Protein AF-A0AAW3K440-F1 (afdb_monomer)

Solvent-accessible surface area (backbone atoms only — not comparable to full-atom values): 5300 Å² total; per-residue (Å²): 89,82,46,72,65,82,48,80,97,56,82,86,77,91,62,98,80,56,72,70,56,56,52,52,49,40,53,46,60,72,70,45,95,61,74,68,49,76,55,73,61,97,42,73,68,52,51,65,66,46,60,94,51,94,82,81,88,79,89,79,92,80,77,87,73,88,73,91,70,86,80,80,87,128

Structure (mmCIF, N/CA/C/O backbone):
data_AF-A0AAW3K440-F1
#
_entry.id   AF-A0AAW3K440-F1
#
loop_
_atom_site.group_PDB
_atom_site.id
_atom_site.type_symbol
_atom_site.label_atom_id
_atom_site.label_alt_id
_atom_site.label_comp_id
_atom_site.label_asym_id
_atom_site.label_entity_id
_atom_site.label_seq_id
_atom_site.pdbx_PDB_ins_code
_atom_site.Cartn_x
_atom_site.Cartn_y
_atom_site.Cartn_z
_atom_site.occupancy
_atom_site.B_iso_or_equiv
_atom_site.auth_seq_id
_atom_site.auth_comp_id
_atom_site.auth_asym_id
_atom_site.auth_atom_id
_atom_site.pdbx_PDB_model_num
ATOM 1 N N . MET A 1 1 ? -7.952 -13.624 5.117 1.00 83.75 1 MET A N 1
ATOM 2 C CA . MET A 1 1 ? -8.155 -13.545 3.649 1.00 83.75 1 MET A CA 1
ATOM 3 C C . MET A 1 1 ? -6.850 -13.113 2.997 1.00 83.75 1 MET A C 1
ATOM 5 O O . MET A 1 1 ? -6.117 -12.371 3.641 1.00 83.75 1 MET A O 1
ATOM 9 N N . TYR A 1 2 ? -6.543 -13.577 1.784 1.00 89.06 2 TYR A N 1
ATOM 10 C CA . TYR A 1 2 ? -5.341 -13.178 1.040 1.00 89.06 2 TYR A CA 1
ATOM 11 C C . TYR A 1 2 ? -5.736 -12.450 -0.248 1.00 89.06 2 TYR A C 1
ATOM 13 O O . TYR A 1 2 ? -6.645 -12.907 -0.937 1.00 89.06 2 TYR A O 1
ATOM 21 N N . ALA A 1 3 ? -5.079 -11.330 -0.546 1.00 87.44 3 ALA A N 1
ATOM 22 C CA . ALA A 1 3 ? -5.300 -10.533 -1.747 1.00 87.44 3 ALA A CA 1
ATOM 23 C C . ALA A 1 3 ? -3.971 -10.315 -2.485 1.00 87.44 3 ALA A C 1
ATOM 25 O O . ALA A 1 3 ? -2.995 -9.851 -1.892 1.00 87.44 3 ALA A O 1
ATOM 26 N N . HIS A 1 4 ? -3.955 -10.631 -3.781 1.00 87.94 4 HIS A N 1
ATOM 27 C CA . HIS A 1 4 ? -2.868 -10.292 -4.697 1.00 87.94 4 HIS A CA 1
ATOM 28 C C . HIS A 1 4 ? -3.468 -9.506 -5.883 1.00 87.94 4 HIS A C 1
ATOM 30 O O . HIS A 1 4 ? -3.906 -10.079 -6.876 1.00 87.94 4 HIS A O 1
ATOM 36 N N . PRO A 1 5 ? -3.639 -8.182 -5.788 1.00 86.25 5 PRO A N 1
ATOM 37 C CA . PRO A 1 5 ? -4.011 -7.413 -6.968 1.00 86.25 5 PRO A CA 1
ATOM 38 C C . PRO A 1 5 ? -2.841 -7.410 -7.973 1.00 86.25 5 PRO A C 1
ATOM 40 O O . PRO A 1 5 ? -1.714 -7.767 -7.612 1.00 86.25 5 PRO A O 1
ATOM 43 N N . PRO A 1 6 ? -3.081 -7.001 -9.231 1.00 86.69 6 PRO A N 1
ATOM 44 C CA . PRO A 1 6 ? -2.010 -6.622 -10.150 1.00 86.69 6 PRO A CA 1
ATOM 45 C C . PRO A 1 6 ? -1.029 -5.654 -9.477 1.00 86.69 6 PRO A C 1
ATOM 47 O O . PRO A 1 6 ? -1.379 -4.982 -8.508 1.00 86.69 6 PRO A O 1
ATOM 50 N N . TYR A 1 7 ? 0.208 -5.578 -9.955 1.00 86.56 7 TYR A N 1
ATOM 51 C CA . TYR A 1 7 ? 1.179 -4.628 -9.407 1.00 86.56 7 TYR A CA 1
ATOM 52 C C . TYR A 1 7 ? 1.021 -3.248 -10.048 1.00 86.56 7 TYR A C 1
ATOM 54 O O . TYR A 1 7 ? 0.864 -3.140 -11.264 1.00 86.56 7 TYR A O 1
ATOM 62 N N . TRP A 1 8 ? 1.062 -2.205 -9.217 1.00 85.06 8 TRP A N 1
ATOM 63 C CA . TRP A 1 8 ? 0.852 -0.819 -9.633 1.00 85.06 8 TRP A CA 1
ATOM 64 C C . TRP A 1 8 ? 1.917 -0.376 -10.642 1.00 85.06 8 TRP A C 1
ATOM 66 O O . TRP A 1 8 ? 3.077 -0.738 -10.489 1.00 85.06 8 TRP A O 1
ATOM 76 N N . GLU A 1 9 ? 1.531 0.362 -11.684 1.00 81.50 9 GLU A N 1
ATOM 77 C CA . GLU A 1 9 ? 2.410 0.782 -12.798 1.00 81.50 9 GLU A CA 1
ATOM 78 C C . GLU A 1 9 ? 3.135 -0.346 -13.562 1.00 81.50 9 GLU A C 1
ATOM 80 O O . GLU A 1 9 ? 3.962 -0.078 -14.436 1.00 81.50 9 GLU A O 1
ATOM 85 N N . ILE A 1 10 ? 2.805 -1.617 -13.312 1.00 78.38 10 ILE A N 1
ATOM 86 C CA . ILE A 1 10 ? 3.322 -2.734 -14.102 1.00 78.38 10 ILE A CA 1
ATOM 87 C C . ILE A 1 10 ? 2.314 -3.067 -15.199 1.00 78.38 10 ILE A C 1
ATOM 89 O O . ILE A 1 10 ? 1.182 -3.484 -14.950 1.00 78.38 10 ILE A O 1
ATOM 93 N N . THR A 1 11 ? 2.743 -2.884 -16.444 1.00 68.44 11 THR A N 1
ATOM 94 C CA . THR A 1 11 ? 1.949 -3.236 -17.625 1.00 68.44 11 THR A CA 1
ATOM 95 C C . THR A 1 11 ? 1.973 -4.750 -17.872 1.00 68.44 11 THR A C 1
ATOM 97 O O . THR A 1 11 ? 2.880 -5.452 -17.429 1.00 68.44 11 THR A O 1
ATOM 100 N N . GLY A 1 12 ? 0.973 -5.274 -18.590 1.00 70.44 12 GLY A N 1
ATOM 101 C CA . GLY A 1 12 ? 0.978 -6.670 -19.060 1.00 70.44 12 GLY A CA 1
ATOM 102 C C . GLY A 1 12 ? -0.009 -7.621 -18.379 1.00 70.44 12 GLY A C 1
ATOM 103 O O . GLY A 1 12 ? -0.088 -8.779 -18.774 1.00 70.44 12 GLY A O 1
ATOM 104 N N . TYR A 1 13 ? -0.817 -7.147 -17.426 1.00 75.06 13 TYR A N 1
ATOM 105 C CA . TYR A 1 13 ? -1.879 -7.964 -16.817 1.00 75.06 13 TYR A CA 1
ATOM 106 C C . TYR A 1 13 ? -3.153 -8.083 -17.675 1.00 75.06 13 TYR A C 1
ATOM 108 O O . TYR A 1 13 ? -4.037 -8.864 -17.335 1.00 75.06 13 TYR A O 1
ATOM 116 N N . GLY A 1 14 ? -3.270 -7.320 -18.773 1.00 75.81 14 GLY A N 1
ATOM 117 C CA . GLY A 1 14 ? -4.422 -7.370 -19.690 1.00 75.81 14 GLY A CA 1
ATOM 118 C C . GLY A 1 14 ? -5.765 -6.951 -19.071 1.00 75.81 14 GLY A C 1
ATOM 119 O O . GLY A 1 14 ? -6.809 -7.165 -19.679 1.00 75.81 14 GLY A O 1
ATOM 120 N N . LEU A 1 15 ? -5.739 -6.377 -17.867 1.00 76.75 15 LEU A N 1
ATOM 121 C CA . LEU A 1 15 ? -6.896 -5.989 -17.068 1.00 76.75 15 LEU A CA 1
ATOM 122 C C . LEU A 1 15 ? -6.800 -4.505 -16.720 1.00 76.75 15 LEU A C 1
ATOM 124 O O . LEU A 1 15 ? -5.734 -4.028 -16.327 1.00 76.75 15 LEU A O 1
ATOM 128 N N . GLU A 1 16 ? -7.923 -3.794 -16.815 1.00 77.38 16 GLU A N 1
ATOM 129 C CA . GLU A 1 16 ? -8.032 -2.419 -16.329 1.00 77.38 16 GLU A CA 1
ATOM 130 C C . GLU A 1 16 ? -8.133 -2.426 -14.801 1.00 77.38 16 GLU A C 1
ATOM 132 O O . GLU A 1 16 ? -9.224 -2.475 -14.225 1.00 77.38 16 GLU A O 1
ATOM 137 N N . PHE A 1 17 ? -6.970 -2.432 -14.143 1.00 80.31 17 PHE A N 1
ATOM 138 C CA . PHE A 1 17 ? -6.872 -2.301 -12.694 1.00 80.31 17 PHE A CA 1
ATOM 139 C C . PHE A 1 17 ? -6.353 -0.911 -12.318 1.00 80.31 17 PHE A C 1
ATOM 141 O O . PHE A 1 17 ? -5.159 -0.627 -12.416 1.00 80.31 17 PHE A O 1
ATOM 148 N N . GLY A 1 18 ? -7.275 -0.020 -11.956 1.00 85.56 18 GLY A N 1
ATOM 149 C CA . GLY A 1 18 ? -6.991 1.388 -11.678 1.00 85.56 18 GLY A CA 1
ATOM 150 C C . GLY A 1 18 ? -6.693 1.672 -10.205 1.00 85.56 18 GLY A C 1
ATOM 151 O O . GLY A 1 18 ? -6.954 0.854 -9.321 1.00 85.56 18 GLY A O 1
ATOM 152 N N . TRP A 1 19 ? -6.217 2.888 -9.926 1.00 87.25 19 TRP A N 1
ATOM 153 C CA . TRP A 1 19 ? -5.904 3.340 -8.563 1.00 87.25 19 TRP A CA 1
ATOM 154 C C . TRP A 1 19 ? -7.102 3.256 -7.604 1.00 87.25 19 TRP A C 1
ATOM 156 O O . TRP A 1 19 ? -6.968 2.875 -6.442 1.00 87.25 19 TRP A O 1
ATOM 166 N N . GLU A 1 20 ? -8.308 3.526 -8.108 1.00 89.88 20 GLU A N 1
ATOM 167 C CA . GLU A 1 20 ? -9.553 3.475 -7.332 1.00 89.88 20 GLU A CA 1
ATOM 168 C C . GLU A 1 20 ? -9.798 2.114 -6.665 1.00 89.88 20 GLU A C 1
ATOM 170 O O . GLU A 1 20 ? -10.409 2.035 -5.599 1.00 89.88 20 GLU A O 1
ATOM 175 N N . GLN A 1 21 ? -9.325 1.023 -7.271 1.00 89.31 21 GLN A N 1
ATOM 176 C CA . GLN A 1 21 ? -9.483 -0.313 -6.701 1.00 89.31 21 GLN A CA 1
ATOM 177 C C . GLN A 1 21 ? -8.507 -0.555 -5.546 1.00 89.31 21 GLN A C 1
ATOM 179 O O . GLN A 1 21 ? -8.895 -1.198 -4.572 1.00 89.31 21 GLN A O 1
ATOM 184 N N . TYR A 1 22 ? -7.298 0.018 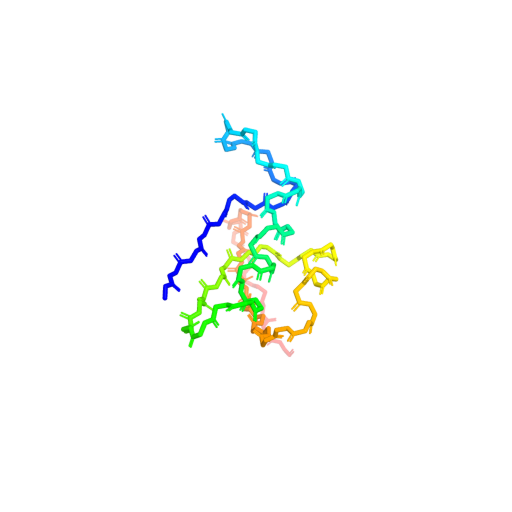-5.578 1.00 89.88 22 TYR A N 1
ATOM 185 C CA . TYR A 1 22 ? -6.389 -0.010 -4.425 1.00 89.88 22 TYR A CA 1
ATOM 186 C C . TYR A 1 22 ? -6.970 0.746 -3.234 1.00 89.88 22 TYR A C 1
ATOM 188 O O . TYR A 1 22 ? -6.921 0.240 -2.114 1.00 89.88 22 TYR A O 1
ATOM 196 N N . LEU A 1 23 ? -7.598 1.902 -3.471 1.00 90.12 23 LEU A N 1
ATOM 197 C CA . LEU A 1 23 ? -8.271 2.663 -2.415 1.00 90.12 23 LEU A CA 1
ATOM 198 C C . LEU A 1 23 ? -9.417 1.861 -1.784 1.00 90.12 23 LEU A C 1
ATOM 200 O O . LEU A 1 23 ? -9.487 1.755 -0.561 1.00 90.12 23 LEU A O 1
ATOM 204 N N . LYS A 1 24 ? -10.243 1.190 -2.599 1.00 91.06 24 LYS A N 1
ATOM 205 C CA . LYS A 1 24 ? -11.295 0.288 -2.097 1.00 91.06 24 LYS A CA 1
ATOM 206 C C . LYS A 1 24 ? -10.729 -0.866 -1.269 1.00 91.06 24 LYS A C 1
ATOM 208 O O . LYS A 1 24 ? -11.332 -1.251 -0.269 1.00 91.06 24 LYS A O 1
ATOM 213 N N . ILE A 1 25 ? -9.578 -1.423 -1.657 1.00 90.75 25 ILE A N 1
ATOM 214 C CA . ILE A 1 25 ? -8.891 -2.454 -0.865 1.00 90.75 25 ILE A CA 1
ATOM 215 C C . ILE A 1 25 ? -8.420 -1.868 0.469 1.00 90.75 25 ILE A C 1
ATOM 217 O O . ILE A 1 25 ? -8.630 -2.501 1.501 1.00 90.75 25 ILE A O 1
ATOM 221 N N . ALA A 1 26 ? -7.843 -0.666 0.485 1.00 90.50 26 ALA A N 1
ATOM 222 C CA . ALA A 1 26 ? -7.429 -0.003 1.720 1.00 90.50 26 ALA A CA 1
ATOM 223 C C . ALA 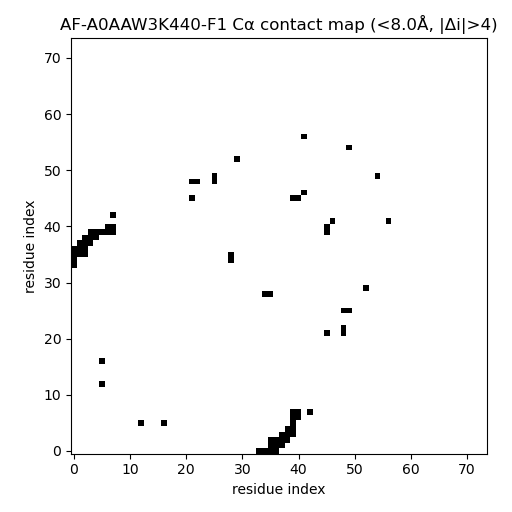A 1 26 ? -8.617 0.233 2.668 1.00 90.50 26 ALA A C 1
ATOM 225 O O . ALA A 1 26 ? -8.542 -0.105 3.850 1.00 90.50 26 ALA A O 1
ATOM 226 N N . GLU A 1 27 ? -9.745 0.730 2.154 1.00 91.19 27 GLU A N 1
ATOM 227 C CA . GLU A 1 27 ? -10.981 0.903 2.928 1.00 91.19 27 GLU A CA 1
ATOM 228 C C . GLU A 1 27 ? -11.537 -0.428 3.448 1.00 91.19 27 GLU A C 1
ATOM 230 O O . GLU A 1 27 ? -11.950 -0.534 4.609 1.00 91.19 27 GLU A O 1
ATOM 235 N N . LEU A 1 28 ? -11.506 -1.477 2.621 1.00 90.69 28 LEU A N 1
ATOM 236 C CA . LEU A 1 28 ? -11.907 -2.818 3.031 1.00 90.69 28 LEU A CA 1
ATOM 237 C C . LEU A 1 28 ? -11.009 -3.325 4.162 1.00 90.69 28 LEU A C 1
ATOM 239 O O . LEU A 1 28 ? -11.515 -3.821 5.161 1.00 90.69 28 LEU A O 1
ATOM 243 N N . MET A 1 29 ? -9.689 -3.177 4.046 1.00 89.81 29 MET A N 1
ATOM 244 C CA . MET A 1 29 ? -8.740 -3.616 5.072 1.00 89.81 29 MET A CA 1
ATOM 245 C C . MET A 1 29 ? -8.908 -2.855 6.389 1.00 89.81 29 MET A C 1
ATOM 247 O O . MET A 1 29 ? -8.772 -3.466 7.447 1.00 89.81 29 MET A O 1
ATOM 251 N N . LYS A 1 30 ? -9.265 -1.566 6.3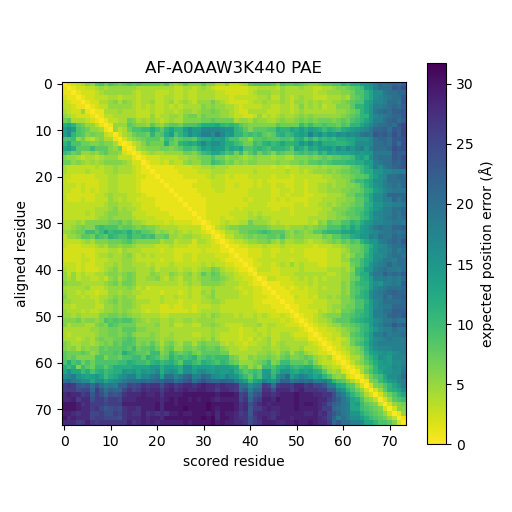39 1.00 88.19 30 LYS A N 1
ATOM 252 C CA . LYS A 1 30 ? -9.564 -0.753 7.530 1.00 88.19 30 LYS A CA 1
ATOM 253 C C . LYS A 1 30 ? -10.889 -1.139 8.197 1.00 88.19 30 LYS A C 1
ATOM 255 O O . LYS A 1 30 ? -10.979 -1.149 9.421 1.00 88.19 30 LYS A O 1
ATOM 260 N N . SER A 1 31 ? -11.921 -1.447 7.412 1.00 89.44 31 SER A N 1
ATOM 261 C CA . SER A 1 31 ? -13.266 -1.766 7.921 1.00 89.44 31 SER A CA 1
ATOM 262 C C . SER A 1 31 ? -13.464 -3.242 8.285 1.00 89.44 31 SER A C 1
ATOM 264 O O . SER A 1 31 ? -14.400 -3.585 9.015 1.00 89.44 31 SER A O 1
ATOM 266 N N . CYS A 1 32 ? -12.604 -4.142 7.799 1.00 86.75 32 CYS A N 1
ATOM 267 C CA . CYS A 1 32 ? -12.775 -5.569 8.025 1.00 86.75 32 CYS A CA 1
ATOM 268 C C . CYS A 1 32 ? -12.468 -5.950 9.481 1.00 86.75 32 CYS A C 1
ATOM 270 O O . CYS A 1 32 ? -11.390 -5.689 10.003 1.00 86.75 32 CYS A O 1
ATOM 272 N N . LYS A 1 33 ? -13.384 -6.687 10.123 1.00 83.12 33 LYS A N 1
ATOM 273 C CA . LYS A 1 33 ? -13.153 -7.289 11.452 1.00 83.12 33 LYS A CA 1
ATOM 274 C C . LYS A 1 33 ? -12.152 -8.451 11.441 1.00 83.12 33 LYS A C 1
ATOM 276 O O . LYS A 1 33 ? -11.758 -8.929 12.502 1.00 83.12 33 LYS A O 1
ATOM 281 N N . SER A 1 34 ? -11.787 -8.952 10.262 1.00 86.50 34 SER A N 1
ATOM 282 C CA . SER A 1 34 ? -10.904 -10.109 10.094 1.00 86.50 34 SER A CA 1
ATOM 283 C C . SER A 1 34 ? -9.558 -9.698 9.499 1.00 86.50 34 SER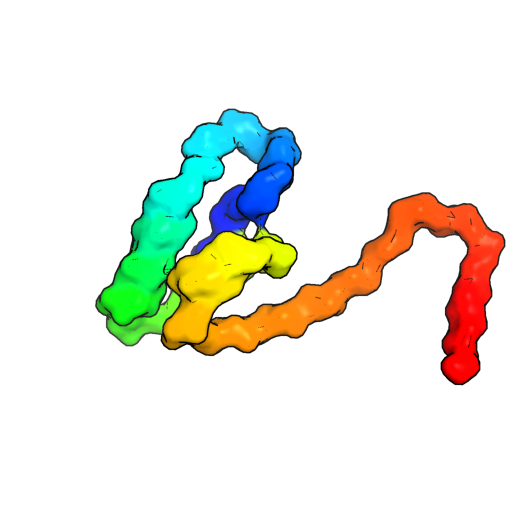 A C 1
ATOM 285 O O . SER A 1 34 ? -9.445 -8.656 8.860 1.00 86.50 34 SER A O 1
ATOM 287 N N . LYS A 1 35 ? -8.526 -10.529 9.684 1.00 88.25 35 LYS A N 1
ATOM 288 C CA . LYS A 1 35 ? -7.192 -10.249 9.141 1.00 88.25 35 LYS A CA 1
ATOM 289 C C . LYS A 1 35 ? -7.161 -10.484 7.627 1.00 88.25 35 LYS A C 1
ATOM 291 O O . LYS A 1 35 ? -7.459 -11.586 7.143 1.00 88.25 35 LYS A O 1
ATOM 296 N N . ILE A 1 36 ? -6.750 -9.457 6.891 1.00 90.38 36 ILE A N 1
ATOM 297 C CA . ILE A 1 36 ? -6.476 -9.517 5.455 1.00 90.38 36 ILE A CA 1
ATOM 298 C C . ILE A 1 36 ? -4.970 -9.352 5.262 1.00 90.38 36 ILE A C 1
ATOM 300 O O . ILE A 1 36 ? -4.365 -8.465 5.856 1.00 90.38 36 ILE A O 1
ATOM 304 N N . MET A 1 37 ? -4.375 -10.215 4.447 1.00 91.12 37 MET A N 1
ATOM 305 C CA . MET A 1 37 ? -2.987 -10.100 4.021 1.00 91.12 37 MET A CA 1
ATOM 306 C C . MET A 1 37 ? -2.969 -9.708 2.548 1.00 91.12 37 MET A C 1
ATOM 308 O O . MET A 1 37 ? -3.593 -10.377 1.725 1.00 91.12 37 MET A O 1
ATOM 312 N N . LEU A 1 38 ? -2.291 -8.606 2.245 1.00 91.38 38 LEU A N 1
ATOM 313 C CA . LEU A 1 38 ? -2.190 -8.024 0.914 1.00 91.38 38 LEU A CA 1
ATOM 314 C C . LEU A 1 38 ? -0.724 -8.046 0.482 1.00 91.38 38 LEU A C 1
ATOM 316 O O . LEU A 1 38 ? 0.142 -7.604 1.235 1.00 91.38 38 LEU A O 1
ATOM 320 N N . SER A 1 39 ? -0.452 -8.554 -0.717 1.00 90.69 39 SER A N 1
ATOM 321 C CA . SER A 1 39 ? 0.879 -8.498 -1.328 1.00 90.69 39 SER A CA 1
ATOM 322 C C . SER A 1 39 ? 0.847 -7.583 -2.546 1.00 90.69 39 SER A C 1
ATOM 324 O O . SER A 1 39 ? 0.131 -7.856 -3.505 1.00 90.69 39 SER A O 1
ATOM 326 N N . ILE A 1 40 ? 1.630 -6.509 -2.496 1.00 90.19 40 ILE A N 1
ATOM 327 C CA . ILE A 1 40 ? 1.740 -5.475 -3.532 1.00 90.19 40 ILE A CA 1
ATOM 328 C C . ILE A 1 40 ? 3.205 -5.090 -3.731 1.00 90.19 40 ILE A C 1
ATOM 330 O O . ILE A 1 40 ? 4.064 -5.433 -2.919 1.00 90.19 40 ILE A O 1
ATOM 334 N N . ASN A 1 41 ? 3.481 -4.390 -4.825 1.00 88.56 41 ASN A N 1
ATOM 335 C CA . ASN A 1 41 ? 4.784 -3.811 -5.105 1.00 88.56 41 ASN A CA 1
ATOM 336 C C . ASN A 1 41 ? 5.087 -2.605 -4.200 1.00 88.56 41 ASN A C 1
ATOM 338 O O . ASN A 1 41 ? 4.187 -1.872 -3.782 1.00 88.56 41 ASN A O 1
ATOM 342 N N . ASP A 1 42 ? 6.377 -2.399 -3.935 1.00 84.81 42 ASP A N 1
ATOM 343 C CA . ASP A 1 42 ? 6.903 -1.291 -3.134 1.00 84.81 42 ASP A CA 1
ATOM 344 C C . ASP A 1 42 ? 6.905 -0.001 -3.976 1.00 84.81 42 ASP A C 1
ATOM 346 O O . ASP A 1 42 ? 7.844 0.275 -4.715 1.00 84.81 42 ASP A O 1
ATOM 350 N N . HIS A 1 43 ? 5.793 0.738 -3.945 1.00 86.50 43 HIS A N 1
ATOM 351 C CA . HIS A 1 43 ? 5.624 2.033 -4.620 1.00 86.50 43 HIS A CA 1
ATOM 352 C C . HIS A 1 43 ? 5.157 3.090 -3.622 1.00 86.50 43 HIS A C 1
ATOM 354 O O . HIS A 1 43 ? 4.413 2.784 -2.689 1.00 86.50 43 HIS A O 1
ATOM 360 N N . LEU A 1 44 ? 5.544 4.348 -3.852 1.00 86.31 44 LEU A N 1
ATOM 361 C CA . LEU A 1 44 ? 5.212 5.461 -2.958 1.00 86.31 44 LEU A CA 1
ATOM 362 C C . LEU A 1 44 ? 3.694 5.639 -2.793 1.00 86.31 44 LEU A C 1
ATOM 364 O O . LEU A 1 44 ? 3.224 5.862 -1.681 1.00 86.31 44 LEU A O 1
ATOM 368 N N . ASP A 1 45 ? 2.924 5.458 -3.868 1.00 87.00 45 ASP A N 1
ATOM 369 C CA . ASP A 1 45 ? 1.460 5.535 -3.819 1.00 87.00 45 ASP A CA 1
ATOM 370 C C . ASP A 1 45 ? 0.863 4.467 -2.894 1.00 87.00 45 ASP A C 1
ATOM 372 O O . ASP A 1 45 ? -0.008 4.760 -2.073 1.00 87.00 45 ASP A O 1
ATOM 376 N N . ASN A 1 46 ? 1.371 3.232 -2.974 1.00 86.50 46 ASN A N 1
ATOM 377 C CA . ASN A 1 46 ? 0.947 2.131 -2.109 1.00 86.50 46 ASN A CA 1
ATOM 378 C C . ASN A 1 46 ? 1.301 2.417 -0.645 1.00 86.50 46 ASN A C 1
ATOM 380 O O . ASN A 1 46 ? 0.469 2.235 0.241 1.00 86.50 46 ASN A O 1
ATOM 384 N N . LEU A 1 47 ? 2.510 2.916 -0.381 1.00 85.94 47 LEU A N 1
ATOM 385 C CA . LEU A 1 47 ? 2.918 3.297 0.971 1.00 85.94 47 LEU A CA 1
ATOM 386 C C . LEU A 1 47 ? 2.003 4.385 1.547 1.00 85.94 47 LEU A C 1
ATOM 388 O O . LEU A 1 47 ? 1.605 4.288 2.704 1.00 85.94 47 LEU A O 1
ATOM 392 N N . ASN A 1 48 ? 1.599 5.365 0.735 1.00 88.12 48 ASN A N 1
ATOM 393 C CA . ASN A 1 48 ? 0.663 6.409 1.149 1.00 88.12 48 ASN A CA 1
ATOM 394 C C . ASN A 1 48 ? -0.746 5.856 1.424 1.00 88.12 48 ASN A C 1
ATOM 396 O O . ASN A 1 48 ? -1.352 6.198 2.437 1.00 88.12 48 ASN A O 1
ATOM 400 N N . ALA A 1 49 ? -1.267 4.984 0.555 1.00 86.81 49 ALA A N 1
ATOM 401 C CA . ALA A 1 49 ? -2.615 4.424 0.691 1.00 86.81 49 ALA A CA 1
ATOM 402 C C . ALA A 1 49 ? -2.757 3.459 1.882 1.00 86.81 49 ALA A C 1
ATOM 404 O O . ALA A 1 49 ? -3.816 3.400 2.512 1.00 86.81 49 ALA A O 1
ATOM 405 N N . PHE A 1 50 ? -1.698 2.708 2.198 1.00 88.00 50 PHE A N 1
ATOM 406 C CA . PHE A 1 50 ? -1.703 1.661 3.224 1.00 88.00 50 PHE A CA 1
ATOM 407 C C . PHE A 1 50 ? -0.916 2.029 4.494 1.00 88.00 50 PHE A C 1
ATOM 409 O O . PHE A 1 50 ? -0.713 1.162 5.340 1.00 88.00 50 PHE A O 1
ATOM 416 N N . THR A 1 51 ? -0.515 3.295 4.664 1.00 87.19 51 THR A N 1
ATOM 417 C CA . THR A 1 51 ? 0.321 3.779 5.786 1.00 87.19 51 THR A CA 1
ATOM 418 C C . THR A 1 51 ? -0.234 3.443 7.178 1.00 87.19 51 THR A C 1
ATOM 420 O O . THR A 1 51 ? 0.517 3.153 8.104 1.00 87.19 51 THR A O 1
ATOM 423 N N . ASP A 1 52 ? -1.563 3.411 7.325 1.00 86.69 52 ASP A N 1
ATOM 424 C CA . ASP A 1 52 ? -2.229 3.092 8.596 1.00 86.69 52 ASP A CA 1
ATOM 425 C C . ASP A 1 52 ? -2.252 1.583 8.923 1.00 86.69 52 ASP A C 1
ATOM 427 O O . ASP A 1 52 ? -2.779 1.180 9.962 1.00 86.69 52 ASP A O 1
ATOM 431 N N . LEU A 1 53 ? -1.751 0.723 8.030 1.00 87.19 53 LEU A N 1
ATOM 432 C CA . LEU A 1 53 ? -1.734 -0.730 8.202 1.00 87.19 53 LEU A CA 1
ATOM 433 C C . LEU A 1 53 ? -0.340 -1.233 8.597 1.00 87.19 53 LEU A C 1
ATOM 435 O O . LEU A 1 53 ? 0.673 -0.558 8.449 1.00 87.19 53 LEU A O 1
ATOM 439 N N . ASN A 1 54 ? -0.278 -2.474 9.083 1.00 87.12 54 ASN A N 1
ATOM 440 C CA . ASN A 1 54 ? 0.999 -3.131 9.344 1.00 87.12 54 ASN A CA 1
ATOM 441 C C . ASN A 1 54 ? 1.675 -3.527 8.020 1.00 87.12 54 ASN A C 1
ATOM 443 O O . ASN A 1 54 ? 1.200 -4.438 7.337 1.00 87.12 54 ASN A O 1
ATOM 447 N N . ILE A 1 55 ? 2.782 -2.864 7.685 1.00 87.88 55 ILE A N 1
ATOM 448 C CA . ILE A 1 55 ? 3.542 -3.089 6.452 1.00 87.88 55 ILE A CA 1
ATOM 449 C C . ILE A 1 55 ? 4.779 -3.935 6.764 1.00 87.88 55 ILE A C 1
ATOM 451 O O . ILE A 1 55 ? 5.594 -3.589 7.617 1.00 87.88 55 ILE A O 1
ATOM 455 N N . SER A 1 56 ? 4.944 -5.039 6.032 1.00 87.94 56 SER A N 1
ATOM 456 C CA . SER A 1 56 ? 6.158 -5.856 6.064 1.00 87.94 56 SER A CA 1
ATOM 457 C C . SER A 1 56 ? 6.799 -5.882 4.681 1.00 87.94 56 SER A C 1
ATOM 459 O O . SER A 1 56 ? 6.279 -6.503 3.754 1.00 87.94 56 SER A O 1
ATOM 461 N N . THR A 1 57 ? 7.931 -5.193 4.538 1.00 85.62 57 THR A N 1
ATOM 462 C CA . THR A 1 57 ? 8.681 -5.140 3.279 1.00 85.62 57 THR A CA 1
ATOM 463 C C . THR A 1 57 ? 9.562 -6.376 3.146 1.00 85.62 57 THR A C 1
ATOM 465 O O . THR A 1 57 ? 10.441 -6.624 3.973 1.00 85.62 57 THR A O 1
ATOM 468 N N . THR A 1 58 ? 9.362 -7.142 2.074 1.00 84.88 58 THR A N 1
ATOM 469 C CA . THR A 1 58 ? 10.220 -8.282 1.733 1.00 84.88 58 THR A CA 1
ATOM 470 C C . THR A 1 58 ? 11.169 -7.879 0.615 1.00 84.88 58 THR A C 1
ATOM 472 O O . THR A 1 58 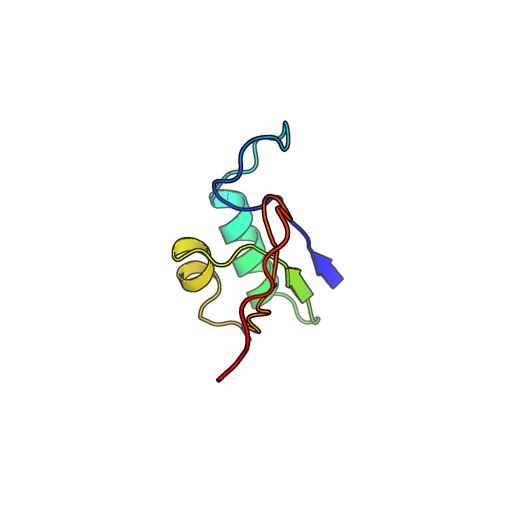? 10.740 -7.581 -0.497 1.00 84.88 58 THR A O 1
ATOM 475 N N . LYS A 1 59 ? 12.473 -7.874 0.904 1.00 82.56 59 LYS A N 1
ATOM 476 C CA . LYS A 1 59 ? 13.502 -7.656 -0.117 1.00 82.56 59 LYS A CA 1
ATOM 477 C C . LYS A 1 59 ? 13.678 -8.937 -0.922 1.00 82.56 59 LYS A C 1
ATOM 479 O O . LYS A 1 59 ? 13.994 -9.978 -0.352 1.00 82.56 59 LYS A O 1
ATOM 484 N N . ILE A 1 60 ? 13.502 -8.847 -2.235 1.00 81.12 60 ILE A N 1
ATOM 485 C CA . ILE A 1 60 ? 13.807 -9.938 -3.158 1.00 81.12 60 ILE A CA 1
ATOM 486 C C . ILE A 1 60 ? 15.099 -9.625 -3.907 1.00 81.12 60 ILE A C 1
ATOM 488 O O . ILE A 1 60 ? 15.278 -8.533 -4.443 1.00 81.12 60 ILE A O 1
ATOM 492 N N . SER A 1 61 ? 16.011 -10.591 -3.934 1.00 80.12 61 SER A N 1
ATOM 493 C CA . SER A 1 61 ? 17.192 -10.537 -4.789 1.00 80.12 61 SER A CA 1
ATOM 494 C C . SER A 1 61 ? 16.855 -11.246 -6.090 1.00 80.12 61 SER A C 1
ATOM 496 O O . SER A 1 61 ? 16.609 -12.449 -6.095 1.00 80.12 61 SER A O 1
ATOM 498 N N . TYR A 1 62 ? 16.831 -10.503 -7.190 1.00 68.75 62 TYR A N 1
ATOM 499 C CA . TYR A 1 62 ? 16.717 -11.069 -8.526 1.00 68.75 62 TYR A CA 1
ATOM 500 C C . TYR A 1 62 ? 17.895 -10.586 -9.369 1.00 68.75 62 TYR A C 1
ATOM 502 O O . TYR A 1 62 ? 18.348 -9.450 -9.241 1.00 68.75 62 TYR A O 1
ATOM 510 N N . THR A 1 63 ? 18.420 -11.468 -10.213 1.00 71.25 63 THR A N 1
ATOM 511 C CA . THR A 1 63 ? 19.489 -11.140 -11.158 1.00 71.25 63 THR A CA 1
ATOM 512 C C . THR A 1 63 ? 18.898 -11.187 -12.555 1.00 71.25 63 THR A C 1
ATOM 514 O O . THR A 1 63 ? 18.416 -12.229 -12.994 1.00 71.25 63 THR A O 1
ATOM 517 N N . VAL A 1 64 ? 18.931 -10.062 -13.263 1.00 62.44 64 VAL A N 1
ATOM 518 C CA . VAL A 1 64 ? 18.576 -10.021 -14.681 1.00 62.44 64 VAL A CA 1
ATOM 519 C C . VAL A 1 64 ? 19.857 -10.328 -15.455 1.00 62.44 64 VAL A C 1
ATOM 521 O O . VAL A 1 64 ? 20.760 -9.501 -15.488 1.00 62.44 64 VAL A O 1
ATOM 524 N N . 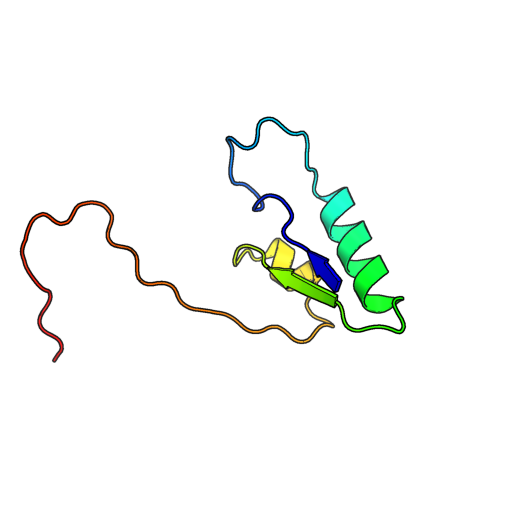CYS A 1 65 ? 19.942 -11.532 -16.030 1.00 51.06 65 CYS A N 1
ATOM 525 C CA . CYS A 1 65 ? 21.123 -12.100 -16.699 1.00 51.06 65 CYS A CA 1
ATOM 526 C C . CYS A 1 65 ? 22.256 -12.544 -15.743 1.00 51.06 65 CYS A C 1
ATOM 528 O O . CYS A 1 65 ? 23.087 -11.750 -15.308 1.00 51.06 65 CYS A O 1
ATOM 530 N N . HIS A 1 66 ? 22.345 -13.849 -15.457 1.00 51.56 66 HIS A N 1
ATOM 531 C CA . HIS A 1 66 ? 23.561 -14.446 -14.893 1.00 51.56 66 HIS A CA 1
ATOM 532 C C . HIS A 1 66 ? 24.606 -14.605 -16.010 1.00 51.56 66 HIS A C 1
ATOM 534 O O . HIS A 1 66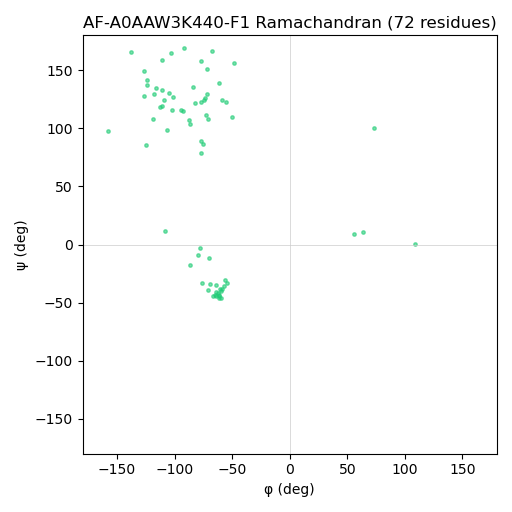 ? 24.777 -15.683 -16.570 1.00 51.56 66 HIS A O 1
ATOM 540 N N . SER A 1 67 ? 25.289 -13.517 -16.364 1.00 57.16 67 SER A N 1
ATOM 541 C CA . SER A 1 67 ? 26.598 -13.619 -17.017 1.00 57.16 67 SER A CA 1
ATOM 542 C C . SER A 1 67 ? 27.623 -13.712 -15.893 1.00 57.16 67 SER A C 1
ATOM 544 O O . SER A 1 67 ? 27.832 -12.743 -15.170 1.00 57.16 67 SER A O 1
ATOM 546 N N . GLY A 1 68 ? 28.143 -14.917 -15.657 1.00 55.47 68 GLY A N 1
ATOM 547 C CA . GLY A 1 68 ? 28.883 -15.277 -14.450 1.00 55.47 68 GLY A CA 1
ATOM 548 C C . GLY A 1 68 ? 30.012 -14.313 -14.081 1.00 55.47 68 GLY A C 1
ATOM 549 O O . GLY A 1 68 ? 31.057 -14.291 -14.717 1.00 55.47 68 GLY A O 1
ATOM 550 N N . ALA A 1 69 ? 29.813 -13.576 -12.996 1.00 54.25 69 ALA A N 1
ATOM 551 C CA . ALA A 1 69 ? 30.865 -13.105 -12.108 1.00 54.25 69 ALA A CA 1
ATOM 552 C C . ALA A 1 69 ? 30.192 -12.822 -10.762 1.00 54.25 69 ALA A C 1
ATOM 554 O O . ALA A 1 69 ? 29.515 -11.808 -10.590 1.00 54.25 69 ALA A O 1
ATOM 555 N N . GLY A 1 70 ? 30.292 -13.782 -9.839 1.00 46.81 70 GLY A N 1
ATOM 556 C CA . GLY A 1 70 ? 29.803 -13.618 -8.475 1.00 46.81 70 GLY A CA 1
ATOM 557 C C . GLY A 1 70 ? 30.431 -12.374 -7.858 1.00 46.81 70 GLY A C 1
ATOM 558 O O . GLY A 1 70 ? 31.651 -12.245 -7.825 1.00 46.81 70 GLY A O 1
ATOM 559 N N . GLN A 1 71 ? 29.596 -11.442 -7.409 1.00 56.12 71 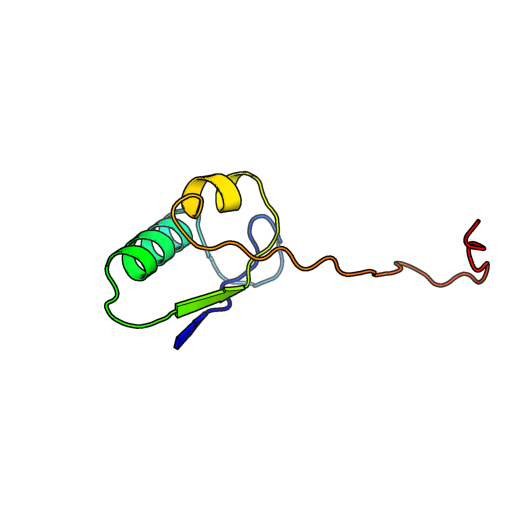GLN A N 1
ATOM 560 C CA . GLN A 1 71 ? 30.053 -10.332 -6.584 1.00 56.12 71 GLN A CA 1
ATOM 561 C C . GLN A 1 71 ? 30.405 -10.917 -5.212 1.00 56.12 71 GLN A C 1
ATOM 563 O O . GLN A 1 71 ? 29.528 -11.368 -4.473 1.00 56.12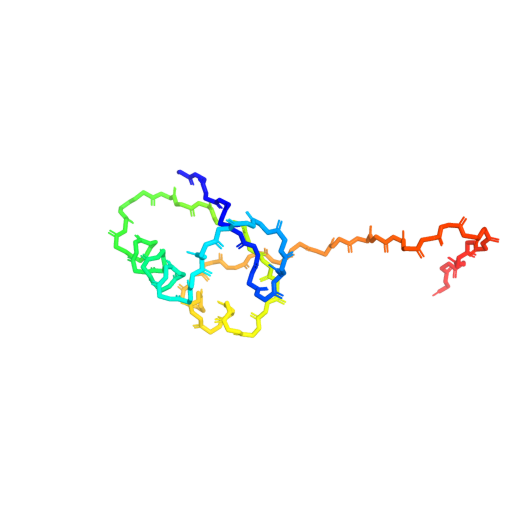 71 GLN A O 1
ATOM 568 N N . GLU A 1 72 ? 31.705 -10.978 -4.929 1.00 50.66 72 GLU A N 1
ATOM 569 C CA . GLU A 1 72 ? 32.268 -11.322 -3.627 1.00 50.66 72 GLU A CA 1
ATOM 570 C C . GLU A 1 72 ? 31.759 -10.324 -2.579 1.00 50.66 72 GLU A C 1
ATOM 572 O O . GLU A 1 72 ? 31.890 -9.110 -2.739 1.00 50.66 72 GLU A O 1
ATOM 577 N N . GLN A 1 73 ? 31.138 -10.844 -1.519 1.00 51.25 73 GLN A N 1
ATOM 578 C CA . GLN A 1 73 ? 30.778 -10.052 -0.348 1.00 51.25 73 GLN A CA 1
ATOM 579 C C . GLN A 1 73 ? 32.051 -9.747 0.445 1.00 51.25 73 GLN A C 1
ATOM 581 O O . GLN A 1 73 ? 32.774 -10.671 0.826 1.00 51.25 73 GLN A O 1
ATOM 586 N N . LYS A 1 74 ? 32.298 -8.464 0.712 1.00 35.81 74 LYS A N 1
ATOM 587 C CA . LYS A 1 74 ? 33.313 -7.984 1.651 1.00 35.81 74 LYS A CA 1
ATOM 588 C C . LYS A 1 74 ? 32.679 -7.055 2.672 1.00 35.81 74 LYS A C 1
ATOM 590 O O . LYS A 1 74 ? 31.769 -6.295 2.271 1.00 35.81 74 LYS A O 1
#

Radius of gyration: 16.22 Å; Cα contacts (8 Å, |Δi|>4): 37; chains: 1; bounding box: 47×22×31 Å

Sequence (74 aa):
MYAHPPYWEITGYGLEFGWEQYLKIAELMKSCKSKIMLSINDHLDNLNAFTDLNISTTKISYTVCHSGAGQEQK

Secondary structure (DSSP, 8-state):
-EE-PPPTT---S-S---HHHHHHHHHHHHH-SS--EE-----HHHHHHHTTS----------S---S------

Foldseek 3Di:
DEDEDPEPPDPDPPDPDDPVVLLVVLVCCVPDPDDYHYDYDDDPSNCVSNVVDDDDDDDDDDDDDCPDDDDDDD

pLDDT: mean 80.38, std 13.16, range [35.81, 91.38]

Mean predicted aligned error: 8.92 Å